Protein AF-A0A6I3C740-F1 (afdb_monomer)

Mean predicted aligned error: 5.37 Å

Structure (mmCIF, N/CA/C/O backbone):
data_AF-A0A6I3C740-F1
#
_entry.id   AF-A0A6I3C740-F1
#
loop_
_atom_site.group_PDB
_atom_site.id
_atom_site.type_symbol
_atom_site.label_atom_id
_atom_site.label_alt_id
_atom_site.label_comp_id
_atom_site.label_asym_id
_atom_site.label_entity_id
_atom_site.label_seq_id
_atom_site.pdbx_PDB_ins_code
_atom_site.Cartn_x
_atom_site.Cartn_y
_atom_site.Cartn_z
_atom_site.occupancy
_atom_site.B_iso_or_equiv
_atom_site.auth_seq_id
_atom_site.auth_comp_id
_atom_site.auth_asym_id
_atom_site.auth_atom_id
_atom_site.pdbx_PDB_model_num
ATOM 1 N N . MET A 1 1 ? 8.087 -10.390 -35.022 1.00 57.78 1 MET A N 1
ATOM 2 C CA . MET A 1 1 ? 7.897 -9.059 -34.400 1.00 57.78 1 MET A CA 1
ATOM 3 C C . MET A 1 1 ? 8.321 -8.014 -35.422 1.00 57.78 1 MET A C 1
ATOM 5 O O . MET A 1 1 ? 9.382 -8.204 -35.994 1.00 57.78 1 MET A O 1
ATOM 9 N N . ARG A 1 2 ? 7.494 -7.006 -35.744 1.00 57.97 2 ARG A N 1
ATOM 10 C CA . ARG A 1 2 ? 7.813 -6.013 -36.798 1.00 57.97 2 ARG A CA 1
ATOM 11 C C . ARG A 1 2 ? 8.413 -4.695 -36.270 1.00 57.97 2 ARG A C 1
ATOM 13 O O . ARG A 1 2 ? 9.020 -3.994 -37.061 1.00 57.97 2 ARG A O 1
ATOM 20 N N . ASN A 1 3 ? 8.334 -4.416 -34.960 1.00 77.06 3 ASN A N 1
ATOM 21 C CA . ASN A 1 3 ? 8.710 -3.124 -34.351 1.00 77.06 3 ASN A CA 1
ATOM 22 C C . ASN A 1 3 ? 9.521 -3.284 -33.038 1.00 77.06 3 ASN A C 1
ATOM 24 O O . ASN A 1 3 ? 9.152 -2.723 -32.011 1.00 77.06 3 ASN A O 1
ATOM 28 N N . GLY A 1 4 ? 10.592 -4.083 -33.038 1.00 86.62 4 GLY A N 1
ATOM 29 C CA . GLY A 1 4 ? 11.447 -4.281 -31.85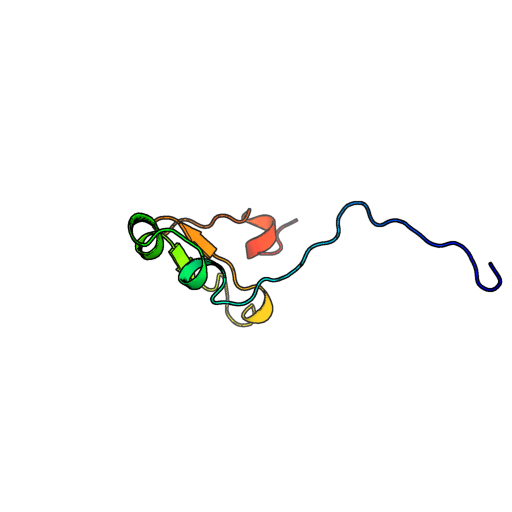4 1.00 86.62 4 GLY A CA 1
ATOM 30 C C . GLY A 1 4 ? 11.026 -5.428 -30.924 1.00 86.62 4 GLY A C 1
ATOM 31 O O . GLY A 1 4 ? 10.252 -6.311 -31.311 1.00 86.62 4 GLY A O 1
ATOM 32 N N . PHE A 1 5 ? 11.597 -5.436 -29.714 1.00 87.75 5 PHE A N 1
ATOM 33 C CA . PHE A 1 5 ? 11.438 -6.494 -28.711 1.00 87.75 5 PHE A CA 1
ATOM 34 C C . PHE A 1 5 ? 10.396 -6.123 -27.655 1.00 87.75 5 PHE A C 1
ATOM 36 O O . PHE A 1 5 ? 10.302 -4.972 -27.236 1.00 87.75 5 PHE A O 1
ATOM 43 N N . LYS A 1 6 ? 9.637 -7.119 -27.188 1.00 88.75 6 LYS A N 1
ATOM 44 C CA . LYS A 1 6 ? 8.849 -6.986 -25.959 1.00 88.75 6 LYS A CA 1
ATOM 45 C C . LYS A 1 6 ? 9.782 -7.144 -24.762 1.00 88.75 6 LYS A C 1
ATOM 47 O O . LYS A 1 6 ? 10.603 -8.058 -24.753 1.00 88.75 6 LYS A O 1
ATOM 52 N N . VAL A 1 7 ? 9.625 -6.275 -23.774 1.00 88.69 7 VAL A N 1
ATOM 53 C CA . VAL A 1 7 ? 10.348 -6.338 -22.502 1.00 88.69 7 VAL A CA 1
ATOM 54 C C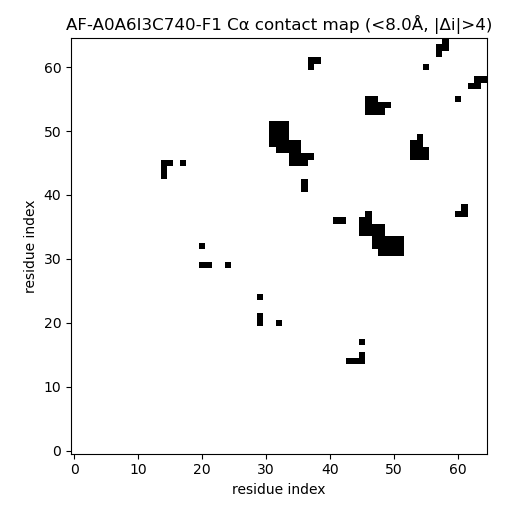 . VAL A 1 7 ? 9.393 -6.850 -21.432 1.00 88.69 7 VAL A C 1
ATOM 56 O O . VAL A 1 7 ? 8.209 -6.512 -21.446 1.00 88.69 7 VAL A O 1
ATOM 59 N N . PHE A 1 8 ? 9.910 -7.677 -20.528 1.00 92.38 8 PHE A N 1
ATOM 60 C CA . PHE A 1 8 ? 9.222 -8.042 -19.298 1.00 92.38 8 PHE A CA 1
ATOM 61 C C . PHE A 1 8 ? 9.750 -7.147 -18.187 1.00 92.38 8 PHE A C 1
ATOM 63 O O . PHE A 1 8 ? 10.940 -7.192 -17.877 1.00 92.38 8 PHE A O 1
ATOM 70 N N . ASP A 1 9 ? 8.870 -6.320 -17.635 1.00 93.69 9 ASP A N 1
ATOM 71 C CA . ASP A 1 9 ? 9.172 -5.553 -16.436 1.00 93.69 9 ASP A CA 1
ATOM 72 C C . ASP A 1 9 ? 9.058 -6.480 -15.220 1.00 93.69 9 ASP A C 1
ATOM 74 O O . ASP A 1 9 ? 8.039 -7.153 -15.041 1.00 93.69 9 ASP A O 1
ATOM 78 N N . ALA A 1 10 ? 10.130 -6.561 -14.435 1.00 95.75 10 ALA A N 1
ATOM 79 C CA 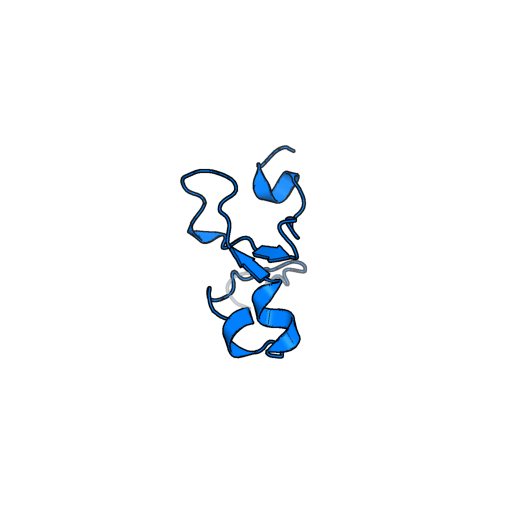. ALA A 1 10 ? 10.196 -7.410 -13.254 1.00 95.75 10 ALA A CA 1
ATOM 80 C C . ALA A 1 10 ? 9.576 -6.749 -12.012 1.00 95.75 10 ALA A C 1
ATOM 82 O O . ALA A 1 10 ? 9.411 -7.440 -11.008 1.00 95.75 10 ALA A O 1
ATOM 83 N N . ASP A 1 11 ? 9.240 -5.453 -12.065 1.00 91.88 11 ASP A N 1
ATOM 84 C CA . ASP A 1 11 ? 8.803 -4.691 -10.893 1.00 91.88 11 ASP A CA 1
ATOM 85 C C . ASP A 1 11 ? 7.769 -3.604 -11.237 1.00 91.88 11 ASP A C 1
ATOM 87 O O . ASP A 1 11 ? 7.975 -2.400 -11.075 1.00 91.88 11 ASP A O 1
ATOM 91 N N . ALA A 1 12 ? 6.615 -4.043 -11.740 1.00 90.56 12 ALA A N 1
ATOM 92 C CA . ALA A 1 12 ? 5.474 -3.167 -11.972 1.00 90.56 12 ALA A CA 1
ATOM 93 C C . ALA A 1 12 ? 4.565 -3.090 -10.733 1.00 90.56 12 ALA A C 1
ATOM 95 O O . ALA A 1 12 ? 4.214 -4.106 -10.127 1.00 90.56 12 ALA A O 1
ATOM 96 N N . HIS A 1 13 ? 4.094 -1.884 -10.410 1.00 87.88 13 HIS A N 1
ATOM 97 C CA . HIS A 1 13 ? 3.190 -1.636 -9.286 1.00 87.88 13 HIS A CA 1
ATOM 98 C C . HIS A 1 13 ? 1.859 -1.026 -9.722 1.00 87.88 13 HIS A C 1
ATOM 100 O O . HIS A 1 13 ? 1.745 -0.388 -10.769 1.00 87.88 13 HIS A O 1
ATOM 106 N N . VAL A 1 14 ? 0.851 -1.178 -8.863 1.00 89.94 14 VAL A N 1
ATOM 107 C CA . VAL A 1 14 ? -0.467 -0.563 -9.024 1.00 89.94 14 VAL A CA 1
ATOM 108 C C . VAL A 1 14 ? -0.827 0.243 -7.786 1.00 89.94 14 VAL A C 1
ATOM 110 O O . VAL A 1 14 ? -0.486 -0.129 -6.663 1.00 89.94 14 VAL A O 1
ATOM 113 N N . VAL A 1 15 ? -1.565 1.331 -7.988 1.00 88.00 15 VAL A N 1
ATOM 114 C CA . VAL A 1 15 ? -2.246 2.028 -6.897 1.00 88.00 15 VAL A CA 1
ATOM 115 C C . VAL A 1 15 ? -3.637 1.428 -6.751 1.00 88.00 15 VAL A C 1
ATOM 117 O O . VAL A 1 15 ? -4.420 1.399 -7.701 1.00 88.00 15 VAL A O 1
ATOM 120 N N . TYR A 1 16 ? -3.951 0.954 -5.550 1.00 88.69 16 TYR A N 1
ATOM 121 C CA . TYR A 1 16 ? -5.246 0.351 -5.268 1.00 88.69 16 TYR A CA 1
ATOM 122 C C . TYR A 1 16 ? -6.365 1.396 -5.128 1.00 88.69 16 TYR A C 1
ATOM 124 O O . TYR A 1 16 ? -6.110 2.540 -4.728 1.00 88.69 16 TYR A O 1
ATOM 132 N N . PRO A 1 17 ? -7.629 0.997 -5.374 1.00 89.50 17 PRO A N 1
ATOM 133 C CA . PRO A 1 17 ? -8.788 1.779 -4.965 1.00 89.50 17 PRO A CA 1
ATOM 134 C C . PRO A 1 17 ? -8.750 2.087 -3.466 1.00 89.50 17 PRO A C 1
ATOM 136 O O . PRO A 1 17 ? -8.357 1.245 -2.654 1.00 89.50 17 PRO A O 1
ATOM 139 N N . ARG A 1 18 ? -9.212 3.284 -3.087 1.00 87.69 18 ARG A N 1
ATOM 140 C CA . ARG A 1 18 ? -9.165 3.770 -1.694 1.00 87.69 18 ARG A CA 1
ATOM 141 C C . ARG A 1 18 ? -9.910 2.883 -0.696 1.00 87.69 18 ARG A C 1
ATOM 143 O O . ARG A 1 18 ? -9.609 2.925 0.491 1.00 87.69 18 ARG A O 1
ATOM 150 N N . ASP A 1 19 ? -10.878 2.107 -1.163 1.00 91.56 19 ASP A N 1
ATOM 151 C CA . ASP A 1 19 ? -11.755 1.281 -0.342 1.00 91.56 19 ASP A CA 1
ATOM 152 C C . ASP A 1 19 ? -11.454 -0.222 -0.433 1.00 91.56 19 ASP A C 1
ATOM 154 O O . ASP A 1 19 ? -12.243 -1.032 0.047 1.00 91.56 19 ASP A O 1
ATOM 158 N N . LEU A 1 20 ? -10.295 -0.617 -0.983 1.00 93.00 20 LEU A N 1
ATOM 159 C CA . LEU A 1 20 ? -9.868 -2.021 -1.019 1.00 93.00 20 LEU A CA 1
ATOM 160 C C . LEU A 1 20 ? -9.974 -2.677 0.371 1.00 93.00 20 LEU A C 1
ATOM 162 O O . LEU A 1 20 ? -10.590 -3.728 0.533 1.00 93.00 20 LEU A O 1
ATOM 166 N N . TRP A 1 21 ? -9.412 -2.032 1.393 1.00 93.75 21 TRP A N 1
ATOM 167 C CA . TRP A 1 21 ? -9.333 -2.604 2.738 1.00 93.75 21 TRP A CA 1
ATOM 168 C C . TRP A 1 21 ? -10.674 -2.611 3.470 1.00 93.75 21 TRP A C 1
ATOM 170 O O . TRP A 1 21 ? -11.006 -3.593 4.129 1.00 93.75 21 TRP A O 1
ATOM 180 N N . SER A 1 22 ? -11.476 -1.552 3.335 1.00 93.88 22 SER A N 1
ATOM 181 C CA . SER A 1 22 ? -12.796 -1.488 3.972 1.00 93.88 22 SER A CA 1
ATOM 182 C C . SER A 1 22 ? -13.787 -2.482 3.362 1.00 93.88 22 SER A C 1
ATOM 184 O O . SER A 1 22 ? -14.689 -2.937 4.069 1.00 93.88 22 SER A O 1
ATOM 186 N N . ARG A 1 23 ? -13.603 -2.856 2.087 1.00 96.25 23 ARG A N 1
ATOM 187 C CA .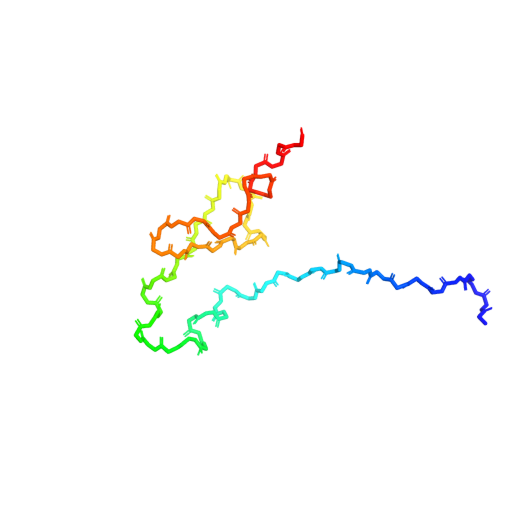 ARG A 1 23 ? -14.407 -3.879 1.408 1.00 96.25 23 ARG A CA 1
ATOM 188 C C . ARG A 1 23 ? -14.073 -5.301 1.850 1.00 96.25 23 ARG A C 1
ATOM 190 O O . ARG A 1 23 ? -14.997 -6.082 2.043 1.00 96.25 23 ARG A O 1
ATOM 197 N N . TYR A 1 24 ? -12.788 -5.635 1.987 1.00 96.94 24 TYR A N 1
ATOM 198 C CA . TYR A 1 24 ? -12.361 -7.042 2.029 1.00 96.94 24 TYR A CA 1
ATOM 199 C C . TYR A 1 24 ? -11.670 -7.500 3.318 1.00 96.94 24 TYR A C 1
ATOM 201 O O . TYR A 1 24 ? -11.469 -8.700 3.481 1.00 96.94 24 TYR A O 1
ATOM 209 N N . LEU A 1 25 ? -11.300 -6.605 4.240 1.00 96.75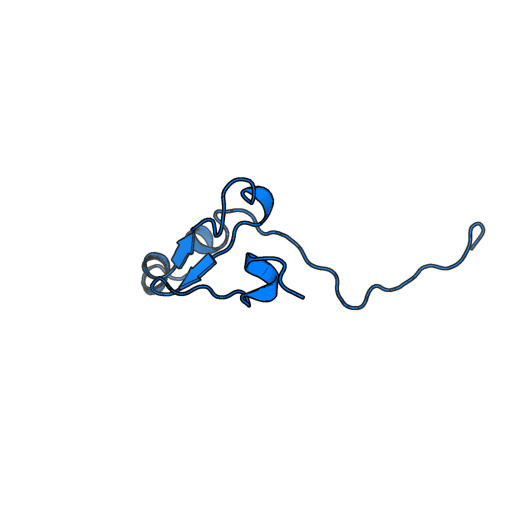 25 LEU A N 1
ATOM 210 C CA . LEU A 1 25 ? -10.806 -7.049 5.549 1.00 96.75 25 LEU A CA 1
ATOM 211 C C . LEU A 1 25 ? -11.942 -7.585 6.419 1.00 96.75 25 LEU A C 1
ATOM 213 O O . LEU A 1 25 ? -13.058 -7.072 6.373 1.00 96.75 25 LEU A O 1
ATOM 217 N N . ASP A 1 26 ? -11.619 -8.538 7.293 1.00 97.94 26 ASP A N 1
ATOM 218 C CA . ASP A 1 26 ? -12.491 -8.894 8.414 1.00 97.94 26 ASP A CA 1
ATOM 219 C C . ASP A 1 26 ? -12.802 -7.656 9.267 1.00 97.94 26 ASP A C 1
ATOM 221 O O . ASP A 1 26 ? -11.916 -6.842 9.556 1.00 97.94 26 ASP A O 1
ATOM 225 N N . ASP A 1 27 ? -14.041 -7.551 9.752 1.00 97.38 27 ASP A N 1
ATOM 226 C CA . ASP A 1 27 ? -14.516 -6.390 10.52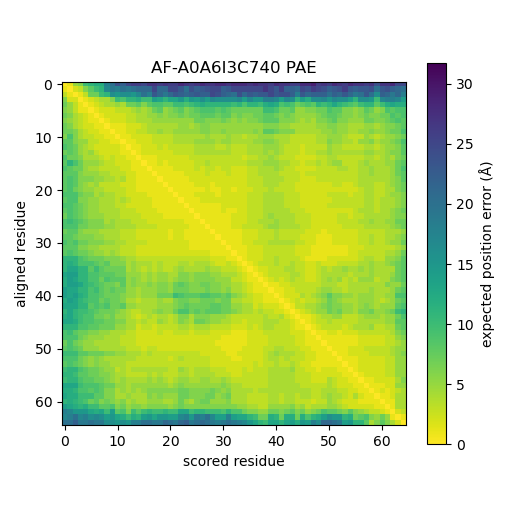0 1.00 97.38 27 ASP A CA 1
ATOM 227 C C . ASP A 1 27 ? -13.645 -6.086 11.746 1.00 97.38 27 ASP A C 1
ATOM 229 O O . ASP A 1 27 ? -13.339 -4.925 12.032 1.00 97.38 27 ASP A O 1
ATOM 233 N N . LYS A 1 28 ? -13.140 -7.130 12.414 1.00 97.19 28 LYS A N 1
ATOM 234 C CA . LYS A 1 28 ? -12.227 -7.004 13.560 1.00 97.19 28 LYS A CA 1
ATOM 235 C C . LYS A 1 28 ? -10.897 -6.314 13.226 1.00 97.19 28 LYS A C 1
ATOM 237 O O . LYS A 1 28 ? -10.175 -5.949 14.143 1.00 97.19 28 LYS A O 1
ATOM 242 N N . HIS A 1 29 ? -10.547 -6.139 11.951 1.00 97.31 29 HIS A N 1
ATOM 243 C CA . HIS A 1 29 ? -9.300 -5.499 11.520 1.00 97.31 29 HIS A CA 1
ATOM 244 C C . HIS A 1 29 ? -9.501 -4.144 10.842 1.00 97.31 29 HIS A C 1
ATOM 246 O O . HIS A 1 29 ? -8.561 -3.353 10.813 1.00 97.31 29 HIS A O 1
ATOM 252 N N . LYS A 1 30 ? -10.697 -3.838 10.321 1.00 96.56 30 LYS A N 1
ATOM 253 C CA . LYS A 1 30 ? -10.949 -2.601 9.556 1.00 96.56 30 LYS A CA 1
ATOM 254 C C . LYS A 1 30 ? -10.554 -1.336 10.320 1.00 96.56 30 LYS A C 1
ATOM 256 O O . LYS A 1 30 ? -9.967 -0.432 9.739 1.00 96.56 30 LYS A O 1
ATOM 261 N N . HIS A 1 31 ? -10.809 -1.303 11.629 1.00 95.69 31 HIS A N 1
ATOM 262 C CA . HIS A 1 31 ? -10.505 -0.155 12.492 1.00 95.69 31 HIS A CA 1
ATOM 263 C C . HIS A 1 31 ? -9.004 0.135 12.657 1.00 95.69 31 HIS A C 1
ATOM 265 O O . HIS A 1 31 ? -8.635 1.215 13.110 1.00 95.69 31 HIS A O 1
ATOM 271 N N . ARG A 1 32 ? -8.134 -0.821 12.313 1.00 95.81 32 ARG A N 1
ATOM 272 C CA . ARG A 1 32 ? -6.677 -0.667 12.402 1.00 95.81 32 ARG A CA 1
ATOM 273 C C . ARG A 1 32 ? -6.098 0.068 11.202 1.00 95.81 32 ARG A C 1
ATOM 275 O O . ARG A 1 32 ? -4.969 0.547 11.275 1.00 95.81 32 ARG A O 1
ATOM 282 N N . VAL A 1 33 ? -6.841 0.131 10.099 1.00 95.56 33 VAL A N 1
ATOM 283 C CA . VAL A 1 33 ? -6.370 0.679 8.828 1.00 95.56 33 VAL A CA 1
ATOM 284 C C . VAL A 1 33 ? -6.812 2.127 8.683 1.00 95.56 33 VAL A C 1
ATOM 286 O O . VAL A 1 33 ? -7.991 2.447 8.817 1.00 95.56 33 VAL A O 1
ATOM 289 N N . GLY A 1 34 ? -5.863 3.004 8.369 1.00 91.69 34 GLY A N 1
ATOM 290 C CA . GLY A 1 34 ? -6.118 4.407 8.072 1.00 91.69 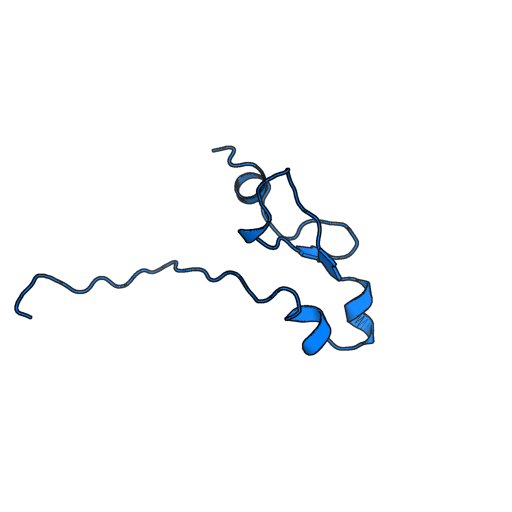34 GLY A CA 1
ATOM 291 C C . GLY A 1 34 ? -5.539 4.826 6.727 1.00 91.69 34 GLY A C 1
ATOM 292 O O . GLY A 1 34 ? -4.661 4.174 6.165 1.00 91.69 34 GLY A O 1
ATOM 293 N N . THR A 1 35 ? -6.014 5.962 6.223 1.00 87.56 35 THR A N 1
ATOM 294 C CA . THR A 1 35 ? -5.385 6.670 5.103 1.00 87.56 35 THR A CA 1
ATOM 295 C C . THR A 1 35 ? -4.906 8.016 5.601 1.00 87.56 35 THR A C 1
ATOM 297 O O . THR A 1 35 ? -5.696 8.800 6.131 1.00 87.56 35 THR A O 1
ATOM 300 N N . LYS A 1 36 ? -3.625 8.298 5.416 1.00 86.00 36 LYS A N 1
ATOM 301 C CA . LYS A 1 36 ? -3.023 9.597 5.709 1.00 86.00 36 LYS A CA 1
ATOM 302 C C . LYS A 1 36 ? -2.293 10.039 4.447 1.00 86.00 36 LYS A C 1
ATOM 304 O O . LYS A 1 36 ? -1.926 9.190 3.649 1.00 86.00 36 LYS A O 1
ATOM 309 N N . GLN A 1 37 ? -2.093 11.337 4.243 1.00 86.06 37 GLN A N 1
ATOM 310 C CA . GLN A 1 37 ? -1.186 11.829 3.202 1.00 86.06 37 GLN A CA 1
ATOM 311 C C . GLN A 1 37 ? 0.148 12.228 3.845 1.00 86.06 37 GLN A C 1
ATOM 313 O O . GLN A 1 37 ? 0.127 12.847 4.915 1.00 86.06 37 GLN A O 1
ATOM 318 N N . PRO A 1 38 ? 1.305 11.856 3.266 1.00 84.62 38 PRO A N 1
ATOM 319 C CA . PRO A 1 38 ? 2.608 12.207 3.824 1.00 84.62 38 PRO A CA 1
ATOM 320 C C . PRO A 1 38 ? 2.934 13.688 3.611 1.00 84.62 38 PRO A C 1
ATOM 322 O O . PRO A 1 38 ? 3.583 14.291 4.463 1.00 84.62 38 PRO A O 1
ATOM 325 N N . MET A 1 39 ? 2.456 14.271 2.508 1.00 84.50 39 MET A N 1
ATOM 326 C CA . MET A 1 39 ? 2.623 15.675 2.139 1.00 84.50 39 MET A CA 1
ATOM 327 C C . MET A 1 39 ? 1.481 16.130 1.210 1.00 84.50 39 MET A C 1
ATOM 329 O O . MET A 1 39 ? 0.837 15.279 0.592 1.00 84.50 39 MET A O 1
ATOM 333 N N . PRO A 1 40 ? 1.201 17.443 1.109 1.00 85.50 40 PRO A N 1
ATOM 334 C CA . PRO A 1 40 ? 0.234 17.968 0.141 1.00 85.50 40 PRO A CA 1
ATOM 335 C C . PRO A 1 40 ? 0.614 17.602 -1.304 1.00 85.50 40 PRO A C 1
ATOM 337 O O . PRO A 1 40 ?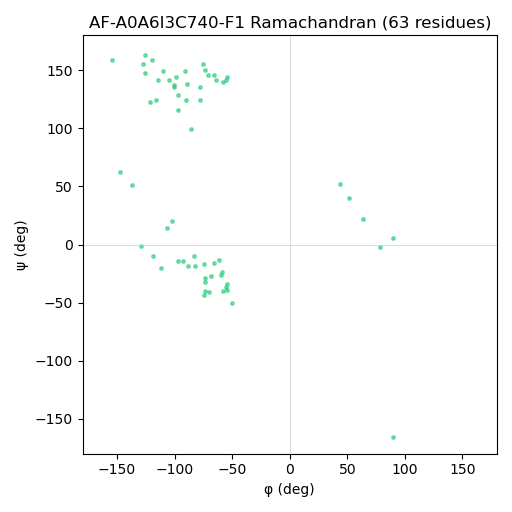 1.795 17.669 -1.649 1.00 85.50 40 PRO A O 1
ATOM 340 N N . GLY A 1 41 ? -0.360 17.240 -2.147 1.00 82.62 41 GLY A N 1
ATOM 341 C CA . GLY A 1 41 ? -0.124 16.910 -3.561 1.00 82.62 41 GLY A CA 1
ATOM 342 C C . GLY A 1 41 ? 0.178 15.431 -3.854 1.00 82.62 41 GLY A C 1
ATOM 343 O O . GLY A 1 41 ? 0.506 15.092 -4.988 1.00 82.62 41 GLY A O 1
ATOM 344 N N . PHE A 1 42 ? 0.101 14.546 -2.851 1.00 80.81 42 PHE A N 1
ATOM 345 C CA . PHE A 1 42 ? 0.351 13.097 -2.975 1.00 80.81 42 PHE A CA 1
ATOM 346 C C . PHE A 1 42 ? -0.937 12.254 -3.028 1.00 80.81 42 PHE A C 1
ATOM 348 O O . PHE A 1 42 ? -0.927 11.044 -2.787 1.00 80.81 42 PHE A O 1
ATOM 355 N N . GLU A 1 43 ? -2.069 12.870 -3.376 1.00 80.56 43 GLU A N 1
ATOM 356 C CA . GLU A 1 43 ? -3.400 12.256 -3.317 1.00 80.56 43 GLU A CA 1
ATOM 357 C C . GLU A 1 43 ? -3.525 11.005 -4.194 1.00 80.56 43 GLU A C 1
ATOM 359 O O . GLU A 1 43 ? -4.304 10.108 -3.878 1.00 80.56 43 GLU A O 1
ATOM 364 N N . THR A 1 44 ? -2.727 10.911 -5.258 1.00 80.69 44 THR A N 1
ATOM 365 C CA . THR A 1 44 ? -2.709 9.771 -6.179 1.00 80.69 44 THR A CA 1
ATOM 366 C C . THR A 1 44 ? -2.030 8.531 -5.609 1.00 80.69 44 THR A C 1
ATOM 368 O O . THR A 1 44 ? -2.237 7.452 -6.150 1.00 80.69 44 THR A O 1
ATOM 371 N N . TYR A 1 45 ? -1.239 8.644 -4.537 1.00 81.38 45 TYR A N 1
ATOM 372 C CA . TYR A 1 45 ? -0.437 7.529 -4.027 1.00 81.38 45 TYR A CA 1
ATOM 373 C C . TYR A 1 45 ? -1.182 6.648 -3.004 1.00 81.38 45 TYR A C 1
ATOM 375 O O . TYR A 1 45 ? -0.799 5.504 -2.777 1.00 81.38 45 TYR A O 1
ATOM 383 N N . ASN A 1 46 ? -2.271 7.155 -2.408 1.00 84.25 46 ASN A N 1
ATOM 384 C CA . ASN A 1 46 ? -3.113 6.459 -1.417 1.00 84.25 46 ASN A CA 1
ATOM 385 C C . ASN A 1 46 ? -2.340 5.677 -0.327 1.00 84.25 46 ASN A C 1
ATOM 387 O O . ASN A 1 46 ? -2.618 4.492 -0.116 1.00 84.25 46 ASN A O 1
ATOM 391 N N . PRO A 1 47 ? -1.380 6.286 0.390 1.00 87.31 47 PRO A N 1
ATOM 392 C CA . PRO A 1 47 ? -0.608 5.539 1.365 1.00 87.31 47 PRO A CA 1
ATOM 393 C C . PRO A 1 47 ? -1.462 5.179 2.590 1.00 87.31 47 PRO A C 1
ATOM 395 O O . PRO A 1 47 ? -2.373 5.900 3.014 1.00 87.31 47 PRO A O 1
ATOM 398 N N . VAL A 1 48 ? -1.158 4.010 3.142 1.00 90.94 48 VAL A N 1
ATOM 399 C CA . VAL A 1 48 ? -1.965 3.338 4.162 1.00 90.94 48 VAL A CA 1
ATOM 400 C C . VAL A 1 48 ? -1.193 3.280 5.469 1.00 90.94 48 VAL A C 1
ATOM 402 O O . VAL A 1 48 ? 0.018 3.052 5.488 1.00 90.94 48 VAL A O 1
ATOM 405 N N . THR A 1 49 ? -1.908 3.468 6.573 1.00 93.56 49 THR A N 1
ATOM 406 C CA . THR A 1 49 ? -1.387 3.233 7.914 1.00 93.56 49 THR A CA 1
ATOM 407 C C . THR A 1 49 ? -2.033 2.009 8.549 1.00 93.56 49 THR A C 1
ATOM 409 O O . THR A 1 49 ? -3.198 1.707 8.295 1.00 93.56 49 THR A O 1
ATOM 412 N N . VAL A 1 50 ? -1.276 1.323 9.404 1.00 95.19 50 VAL A N 1
ATOM 413 C CA . VAL A 1 50 ? -1.771 0.286 10.316 1.00 95.19 50 VAL A CA 1
ATOM 414 C C . VAL A 1 50 ? -1.432 0.716 11.735 1.00 95.19 50 VAL A C 1
ATOM 416 O O . VAL A 1 50 ? -0.275 1.004 12.039 1.00 95.19 50 VAL A O 1
ATOM 419 N N . ASP A 1 51 ? -2.449 0.825 12.588 1.00 95.69 51 ASP A N 1
ATOM 420 C CA . ASP A 1 51 ? -2.332 1.322 13.965 1.00 95.69 51 ASP A CA 1
ATOM 421 C C . ASP A 1 51 ? -1.593 2.679 14.031 1.00 95.69 51 ASP A C 1
ATOM 423 O O . ASP A 1 51 ? -0.735 2.924 14.880 1.00 95.69 51 ASP A O 1
ATOM 427 N N . GLY A 1 52 ? -1.880 3.558 13.063 1.00 92.75 52 GLY A N 1
ATOM 428 C CA . GLY A 1 52 ? -1.275 4.890 12.941 1.00 92.75 52 GLY A CA 1
ATOM 429 C C . GLY A 1 52 ? 0.145 4.925 12.358 1.00 92.75 52 GLY A C 1
ATOM 430 O O . GLY A 1 52 ? 0.680 6.017 12.156 1.00 92.75 52 GLY A O 1
ATOM 431 N N . LYS A 1 53 ? 0.749 3.774 12.041 1.00 92.44 53 LYS A N 1
ATOM 432 C CA . LYS A 1 53 ? 2.100 3.672 11.468 1.00 92.44 53 LYS A CA 1
ATOM 433 C C . LYS A 1 53 ? 2.044 3.455 9.962 1.00 92.44 53 LYS A C 1
ATOM 435 O O . LYS A 1 53 ? 1.241 2.658 9.488 1.00 92.44 53 LYS A O 1
ATOM 440 N N . TRP A 1 54 ? 2.905 4.138 9.213 1.00 91.12 54 TRP A N 1
ATOM 441 C CA . TRP A 1 54 ? 3.036 3.921 7.772 1.00 91.12 54 TRP A CA 1
ATOM 442 C C . TRP A 1 54 ? 3.531 2.517 7.452 1.00 91.12 54 TRP A C 1
ATOM 444 O O . TRP A 1 54 ? 4.412 1.998 8.138 1.00 91.12 54 TRP A O 1
ATOM 454 N N . THR A 1 55 ? 2.995 1.933 6.382 1.00 89.56 55 THR A N 1
ATOM 455 C CA . THR A 1 55 ? 3.469 0.643 5.862 1.00 89.56 55 THR A CA 1
ATOM 456 C C . THR A 1 55 ? 4.528 0.814 4.770 1.00 89.56 55 THR A C 1
ATOM 458 O O . THR A 1 55 ? 5.194 -0.149 4.407 1.00 89.56 55 THR A O 1
ATOM 461 N N . GLN A 1 56 ? 4.681 2.025 4.226 1.00 88.25 56 GLN A N 1
ATOM 462 C CA . GLN A 1 56 ? 5.644 2.363 3.180 1.00 88.25 56 GLN A CA 1
ATOM 463 C C . GLN A 1 56 ? 6.973 2.846 3.774 1.00 88.25 56 GLN A C 1
ATOM 465 O O . GLN A 1 56 ? 7.011 3.488 4.825 1.00 88.25 56 GLN A O 1
ATOM 470 N N . HIS A 1 57 ? 8.068 2.583 3.059 1.00 87.44 57 HIS A N 1
ATOM 471 C CA . HIS A 1 57 ? 9.391 3.085 3.423 1.00 87.44 57 HIS A CA 1
ATOM 472 C C . HIS A 1 57 ? 9.455 4.627 3.317 1.00 87.44 57 HIS A C 1
ATOM 474 O O . HIS A 1 57 ? 8.867 5.193 2.392 1.00 87.44 57 HIS A O 1
ATOM 480 N N . PRO A 1 58 ? 10.209 5.338 4.180 1.00 86.56 58 PRO A N 1
ATOM 481 C CA . PRO A 1 58 ? 10.348 6.796 4.099 1.00 86.56 58 PRO A CA 1
ATOM 482 C C . PRO A 1 58 ? 10.816 7.323 2.734 1.00 86.56 58 PRO A C 1
ATOM 484 O O . PRO A 1 58 ? 10.361 8.376 2.302 1.00 86.56 58 PRO A O 1
ATOM 487 N N . THR A 1 59 ? 11.675 6.588 2.023 1.00 85.56 59 THR A N 1
ATOM 488 C CA . THR A 1 59 ? 12.106 6.944 0.653 1.00 85.56 59 THR A CA 1
ATOM 489 C C . THR A 1 59 ? 10.926 7.067 -0.304 1.00 85.56 59 THR A C 1
ATOM 491 O O . THR A 1 59 ? 10.873 7.997 -1.096 1.00 85.56 59 THR A O 1
ATOM 494 N N . VAL A 1 60 ? 9.946 6.173 -0.186 1.00 8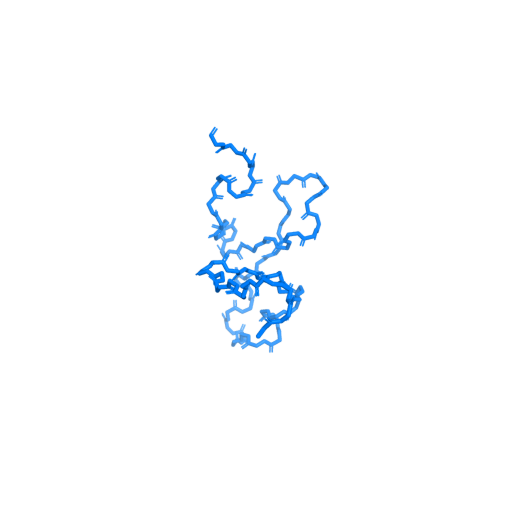2.62 60 VAL A N 1
ATOM 495 C CA . VAL A 1 60 ? 8.729 6.194 -1.002 1.00 82.62 60 VAL A CA 1
ATOM 496 C C . VAL A 1 60 ? 7.831 7.369 -0.616 1.00 82.62 60 VAL A C 1
ATOM 498 O O . VAL A 1 60 ? 7.265 8.032 -1.478 1.00 82.62 60 VAL A O 1
ATOM 501 N N . LEU A 1 61 ? 7.715 7.647 0.684 1.00 84.19 61 LEU A N 1
ATOM 502 C CA . LEU A 1 61 ? 6.846 8.710 1.193 1.00 84.19 61 LEU A CA 1
ATOM 503 C C . LEU A 1 61 ? 7.391 10.120 0.934 1.00 84.19 61 LEU A C 1
ATOM 505 O O . LEU A 1 61 ? 6.602 11.056 0.848 1.00 84.19 61 LEU A O 1
ATOM 509 N N . TYR A 1 62 ? 8.716 10.278 0.859 1.00 82.12 62 TYR A N 1
ATOM 510 C CA . TYR A 1 62 ? 9.371 11.591 0.866 1.00 82.12 62 TYR A CA 1
ATOM 511 C C . TYR A 1 62 ? 10.374 11.814 -0.273 1.00 82.12 62 TYR A C 1
ATOM 513 O O . TYR A 1 62 ? 10.982 12.880 -0.327 1.00 82.12 62 TYR A O 1
ATOM 521 N N . GLY A 1 63 ? 10.598 10.830 -1.149 1.00 72.50 63 GLY A N 1
ATOM 522 C CA . GLY A 1 63 ? 11.495 10.956 -2.304 1.00 72.50 63 GLY A CA 1
ATOM 523 C C . GLY A 1 63 ? 12.969 11.201 -1.959 1.00 72.50 63 GLY A C 1
ATOM 524 O O . GLY A 1 63 ? 13.699 11.749 -2.780 1.00 72.50 63 GLY A O 1
ATOM 525 N N . ARG A 1 64 ? 13.417 10.849 -0.745 1.00 60.69 64 ARG A N 1
ATOM 526 C CA . ARG A 1 64 ? 14.820 11.003 -0.325 1.00 60.69 64 ARG A CA 1
ATOM 527 C C . ARG A 1 64 ? 15.631 9.781 -0.759 1.00 60.69 64 ARG A C 1
ATOM 529 O O . ARG A 1 64 ? 15.558 8.747 -0.088 1.00 60.69 64 ARG A O 1
ATOM 536 N N . PHE A 1 65 ? 16.343 9.924 -1.873 1.00 57.47 65 PHE A N 1
ATOM 537 C CA . PHE A 1 65 ? 17.379 9.006 -2.353 1.00 57.47 65 PHE A CA 1
ATOM 538 C C . PHE A 1 65 ? 18.762 9.493 -1.922 1.00 57.47 65 PHE A C 1
ATOM 540 O O . PHE A 1 65 ? 18.947 10.732 -1.864 1.00 57.47 65 PHE A O 1
#

Radius of gyration: 16.46 Å; Cα contacts (8 Å, |Δi|>4): 53; chains: 1; bounding box: 32×27×51 Å

Sequence (65 aa):
MRNGFKVFDADAHVVYPRDLWSRYLDDKHKHRVGTKQPMPGFETYNPVTVDGKWTQHPTVLYGRF

pLDDT: mean 87.51, std 9.21, range [57.47, 97.94]

Secondary structure (DSSP, 8-state):
--SS-----S----PPPTTHHHHHS-HHHHTTEEE--SSTT-TTT--EEETTEESS-HHHHH---

Foldseek 3Di:
DPPDDDDDDPDDDDADDLCPCVPDPDPVQSVQKDFDQLDPPCVRRRWIGGNNHTPDDVCVRPVDD

Solvent-accessible surface area (backbone atoms only — not comparable to full-atom values): 4600 Å² total; per-residue (Å²): 126,94,84,71,82,90,81,85,80,91,79,82,84,81,75,73,67,94,55,54,56,76,72,69,48,59,75,95,51,41,86,40,56,46,77,59,74,86,52,92,92,48,79,83,64,68,48,49,22,52,78,86,38,71,76,67,58,67,45,78,66,66,69,63,126